Protein AF-A0A843CKW1-F1 (afdb_monomer_lite)

pLDDT: mean 91.56, std 5.91, range [63.5, 97.94]

Radius of gyration: 13.72 Å; chains: 1; bounding box: 31×30×39 Å

Sequence (106 aa):
MTTEIKLRNICGHTSVIDAECTDEGTHITIRTTCPKVSKWGSDFTVSAENMMDINAAFAENNKTAKLTPTCFIPVLVMNAVWLENGMISKSLAEKSGLADIEYIRK

Secondary structure (DSSP, 8-state):
-EEEEEEE-TTS-EEEEEEEEETTEEEEEEEES-HHHHHH-SEEEE-GGGTT-HHHHTHHHHHH----TT--HHHHHHHHHHHHTTSS-HHHHHHH----------

Foldseek 3Di:
DKDKDWDQDPVRKIKIWIWDQDPQAIWIAIDIPDVQVVQLDGTDHQGPVCLVPLCSRSVVSVVRGDDDPPDCVSVRVSVRRCCNVVVDPPVVCVVVDDDDDDDDDD

Structure (mmCIF, N/CA/C/O backbone):
data_AF-A0A843CKW1-F1
#
_entry.id   AF-A0A843CKW1-F1
#
loop_
_atom_site.group_PDB
_atom_site.id
_atom_site.type_symbol
_atom_site.label_atom_id
_atom_site.label_alt_id
_atom_site.label_comp_id
_atom_site.label_asym_id
_atom_site.label_entity_id
_atom_site.label_seq_id
_atom_site.pdbx_PDB_ins_code
_atom_site.Cartn_x
_atom_site.Cartn_y
_atom_site.Cartn_z
_atom_site.occupancy
_atom_site.B_iso_or_equiv
_atom_site.auth_seq_id
_atom_site.auth_comp_id
_atom_site.auth_asym_id
_atom_site.auth_atom_id
_atom_site.pdbx_PDB_model_num
ATOM 1 N N . MET A 1 1 ? 5.119 -16.840 -3.706 1.00 63.50 1 MET A N 1
ATOM 2 C CA . MET A 1 1 ? 4.157 -16.664 -2.593 1.00 63.50 1 MET A CA 1
ATOM 3 C C . MET A 1 1 ? 3.532 -15.295 -2.789 1.00 63.50 1 MET A C 1
ATOM 5 O O . MET A 1 1 ? 4.126 -14.493 -3.492 1.00 63.50 1 MET A O 1
ATOM 9 N N . THR A 1 2 ? 2.349 -15.054 -2.240 1.00 82.06 2 THR A N 1
ATOM 10 C CA . THR A 1 2 ? 1.626 -13.788 -2.425 1.00 82.06 2 THR A CA 1
ATOM 11 C C . THR A 1 2 ? 1.244 -13.266 -1.046 1.00 82.06 2 THR A C 1
ATOM 13 O O . THR A 1 2 ? 0.887 -14.059 -0.170 1.00 82.06 2 THR A O 1
ATOM 16 N N . THR A 1 3 ? 1.354 -11.959 -0.830 1.00 90.12 3 THR A N 1
ATOM 17 C CA . THR A 1 3 ? 0.939 -11.291 0.409 1.00 90.12 3 THR A CA 1
ATOM 18 C C . THR A 1 3 ? -0.402 -10.620 0.173 1.00 90.12 3 THR A C 1
ATOM 20 O O . THR A 1 3 ? -0.503 -9.792 -0.722 1.00 90.12 3 THR A O 1
ATOM 23 N N . GLU A 1 4 ? -1.406 -10.929 0.995 1.00 90.38 4 GLU A N 1
ATOM 24 C CA . GLU A 1 4 ? -2.705 -10.247 0.995 1.00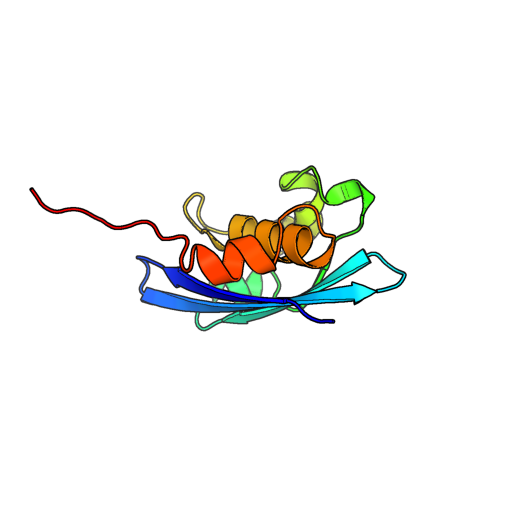 90.38 4 GLU A CA 1
ATOM 25 C C . GLU A 1 4 ? -2.868 -9.437 2.294 1.00 90.38 4 GLU A C 1
ATOM 27 O O . GLU A 1 4 ? -2.678 -9.969 3.390 1.00 90.38 4 GLU A O 1
ATOM 32 N N . ILE A 1 5 ? -3.233 -8.150 2.200 1.00 86.00 5 ILE A N 1
ATOM 33 C CA . ILE A 1 5 ? -3.502 -7.288 3.368 1.00 86.00 5 ILE A CA 1
ATOM 34 C C . ILE A 1 5 ? -4.794 -6.498 3.180 1.00 86.00 5 ILE A C 1
ATOM 36 O O . ILE A 1 5 ? -5.046 -5.910 2.129 1.00 86.00 5 ILE A O 1
ATOM 40 N N . LYS A 1 6 ? -5.610 -6.425 4.236 1.00 85.06 6 LYS A N 1
ATOM 41 C CA . LYS A 1 6 ? -6.891 -5.711 4.257 1.00 85.06 6 LYS A CA 1
ATOM 42 C C . LYS A 1 6 ? -6.843 -4.464 5.139 1.00 85.06 6 LYS A C 1
ATOM 44 O O . LYS A 1 6 ? -6.327 -4.501 6.248 1.00 85.06 6 LYS A O 1
ATOM 49 N N . LEU A 1 7 ? -7.490 -3.391 4.684 1.00 80.81 7 LEU A N 1
ATOM 50 C CA . LEU A 1 7 ? -7.666 -2.140 5.424 1.00 80.81 7 LEU A CA 1
ATOM 51 C C . LEU A 1 7 ? -9.140 -1.748 5.519 1.00 80.81 7 LEU A C 1
ATOM 53 O O . LEU A 1 7 ? -9.867 -1.719 4.518 1.00 80.81 7 LEU A O 1
ATOM 57 N N . ARG A 1 8 ? -9.551 -1.366 6.731 1.00 77.38 8 ARG A N 1
ATOM 58 C CA . ARG A 1 8 ? -10.796 -0.644 7.003 1.00 77.38 8 ARG A CA 1
ATOM 59 C C . ARG A 1 8 ? -10.444 0.798 7.356 1.00 77.38 8 ARG A C 1
ATOM 61 O O . ARG A 1 8 ? -9.770 1.037 8.348 1.00 77.38 8 ARG A O 1
ATOM 68 N N . ASN A 1 9 ? -10.904 1.752 6.552 1.00 77.62 9 ASN A N 1
ATOM 69 C CA . ASN A 1 9 ? -10.653 3.170 6.802 1.00 77.62 9 ASN A CA 1
ATOM 70 C C . ASN A 1 9 ? -11.790 3.837 7.578 1.00 77.62 9 ASN A C 1
ATOM 72 O O . ASN A 1 9 ? -12.961 3.498 7.404 1.00 77.62 9 ASN A O 1
ATOM 76 N N . ILE A 1 10 ? -11.452 4.906 8.305 1.00 84.88 10 ILE A N 1
ATOM 77 C CA . ILE A 1 10 ? -12.425 5.820 8.928 1.00 84.88 10 ILE A CA 1
ATOM 78 C C . ILE A 1 10 ? -13.370 6.484 7.910 1.00 84.88 10 ILE A C 1
ATOM 80 O O . ILE A 1 10 ? -14.446 6.944 8.272 1.00 84.88 10 ILE A O 1
ATOM 84 N N . CYS A 1 11 ? -12.997 6.514 6.624 1.00 88.56 11 CYS A N 1
ATOM 85 C CA . CYS A 1 11 ? -13.840 7.025 5.541 1.00 88.56 11 CYS A CA 1
ATOM 86 C C . CYS A 1 11 ? -14.914 6.030 5.059 1.00 88.56 11 CYS A C 1
ATOM 88 O O . CYS A 1 11 ? -15.629 6.333 4.109 1.00 88.56 11 CYS A O 1
ATOM 90 N N . GLY A 1 12 ? -15.012 4.841 5.668 1.00 88.81 12 GLY A N 1
ATOM 91 C CA . GLY A 1 12 ? -16.037 3.836 5.364 1.00 88.81 12 GLY A CA 1
ATOM 92 C C . GLY A 1 12 ? -15.712 2.901 4.196 1.00 88.81 12 GLY A C 1
ATOM 93 O O . GLY A 1 12 ? -16.435 1.933 3.972 1.00 88.81 12 GLY A O 1
ATOM 94 N N . HIS A 1 13 ? -14.614 3.129 3.473 1.00 92.56 13 HIS A N 1
ATOM 95 C CA . HIS A 1 13 ? -14.190 2.248 2.388 1.00 92.56 13 HIS A CA 1
ATOM 96 C C . HIS A 1 13 ? -13.296 1.109 2.886 1.00 92.56 13 HIS A C 1
ATOM 98 O O . HIS A 1 13 ? -12.399 1.300 3.710 1.00 92.56 13 HIS A O 1
ATOM 104 N N . THR A 1 14 ? -13.519 -0.075 2.321 1.00 92.19 14 THR A N 1
ATOM 105 C CA . THR A 1 14 ? -12.665 -1.255 2.503 1.00 92.19 14 THR A CA 1
ATOM 106 C C . THR A 1 14 ? -11.788 -1.449 1.273 1.00 92.19 14 THR A C 1
ATOM 108 O O . THR A 1 14 ? -12.254 -1.229 0.148 1.00 92.19 14 THR A O 1
ATOM 111 N N . SER A 1 15 ? -10.536 -1.851 1.498 1.00 93.75 15 SER A N 1
ATOM 112 C CA . SER A 1 15 ? -9.608 -2.260 0.439 1.00 93.75 15 SER A CA 1
ATOM 113 C C . SER A 1 15 ? -8.824 -3.506 0.846 1.00 93.75 15 SER A C 1
ATOM 115 O O . SER A 1 15 ? -8.571 -3.710 2.033 1.00 93.75 15 SER A O 1
ATOM 117 N N . VAL A 1 16 ? -8.456 -4.313 -0.139 1.00 95.50 16 VAL A N 1
ATOM 118 C CA . VAL A 1 16 ? -7.569 -5.471 -0.031 1.00 95.50 16 VAL A CA 1
ATOM 119 C C . VAL A 1 16 ? -6.463 -5.294 -1.065 1.00 95.50 16 VAL A C 1
ATOM 121 O O . VAL A 1 16 ? -6.748 -4.873 -2.186 1.00 95.50 16 VAL A O 1
ATOM 124 N N . ILE A 1 17 ? -5.224 -5.552 -0.669 1.00 96.44 17 ILE A N 1
ATOM 125 C CA . ILE A 1 17 ? -4.036 -5.423 -1.508 1.00 96.44 17 ILE A CA 1
ATOM 126 C C . ILE A 1 17 ? -3.369 -6.779 -1.598 1.00 96.44 17 ILE A C 1
ATOM 128 O O . ILE A 1 17 ? -3.045 -7.347 -0.557 1.00 96.44 17 ILE A O 1
ATOM 132 N N . ASP A 1 18 ? -3.124 -7.222 -2.824 1.00 96.94 18 ASP A N 1
ATOM 133 C CA . ASP A 1 18 ? -2.235 -8.337 -3.111 1.00 96.94 18 ASP A CA 1
ATOM 134 C C . ASP A 1 18 ? -0.888 -7.806 -3.588 1.00 96.94 18 ASP A C 1
ATOM 136 O O . ASP A 1 18 ? -0.838 -6.864 -4.385 1.00 96.94 18 ASP A O 1
ATOM 140 N N . ALA A 1 19 ? 0.185 -8.420 -3.103 1.00 97.44 19 ALA A N 1
ATOM 141 C CA . ALA A 1 19 ? 1.548 -8.179 -3.542 1.00 97.44 19 ALA A CA 1
ATOM 142 C C . ALA A 1 19 ? 2.210 -9.491 -3.968 1.00 97.44 19 ALA A C 1
ATOM 144 O O . ALA A 1 19 ? 2.203 -10.474 -3.220 1.00 97.44 19 ALA A O 1
ATOM 145 N N . GLU A 1 20 ? 2.806 -9.485 -5.156 1.00 96.94 20 GLU A N 1
ATOM 146 C CA . GLU A 1 20 ? 3.518 -10.619 -5.738 1.00 96.94 20 GLU A CA 1
ATOM 147 C C . GLU A 1 20 ? 4.894 -10.170 -6.238 1.00 96.94 20 GLU A C 1
ATOM 149 O O . GLU A 1 20 ? 5.007 -9.212 -7.001 1.00 96.94 20 GLU A O 1
ATOM 154 N N . CYS A 1 21 ? 5.956 -10.854 -5.811 1.00 94.50 21 CYS A N 1
ATOM 155 C CA . CYS A 1 21 ? 7.286 -10.624 -6.368 1.00 94.50 21 CYS A CA 1
ATOM 156 C C . CYS A 1 21 ? 7.375 -11.190 -7.789 1.00 94.50 21 CYS A C 1
ATOM 158 O O . CYS A 1 21 ? 7.099 -12.366 -8.019 1.00 94.50 21 CYS A O 1
ATOM 160 N N . THR A 1 22 ? 7.827 -10.350 -8.711 1.00 92.88 22 THR A N 1
ATOM 161 C CA . THR A 1 22 ? 8.068 -10.650 -10.126 1.00 92.88 22 THR A CA 1
ATOM 162 C C . THR A 1 22 ? 9.496 -10.246 -10.500 1.00 92.88 22 THR A C 1
ATOM 164 O O . THR A 1 22 ? 10.176 -9.572 -9.722 1.00 92.88 22 THR A O 1
ATOM 167 N N . ASP A 1 23 ? 9.943 -10.595 -11.707 1.00 90.06 23 ASP A N 1
ATOM 168 C CA . ASP A 1 23 ? 11.268 -10.198 -12.207 1.00 90.06 23 ASP A CA 1
ATOM 169 C C . ASP A 1 23 ? 11.418 -8.668 -12.360 1.00 90.06 23 ASP A C 1
ATOM 171 O O . ASP A 1 23 ? 12.527 -8.139 -12.291 1.00 90.06 23 ASP A O 1
ATOM 175 N N . GLU A 1 24 ? 10.309 -7.939 -12.528 1.00 89.56 24 GLU A N 1
ATOM 176 C CA . GLU A 1 24 ? 10.284 -6.480 -12.727 1.00 89.56 24 GLU A CA 1
ATOM 177 C C . GLU A 1 24 ? 10.134 -5.685 -11.414 1.00 89.56 24 GLU A C 1
ATOM 179 O O . GLU A 1 24 ? 10.227 -4.455 -11.400 1.00 89.56 24 GLU A O 1
ATOM 184 N N . GLY A 1 25 ? 9.902 -6.370 -10.291 1.00 94.38 25 GLY A N 1
ATOM 185 C CA . GLY A 1 25 ? 9.609 -5.764 -8.994 1.00 94.38 25 GLY A CA 1
ATOM 186 C C . GLY A 1 25 ? 8.417 -6.424 -8.312 1.00 94.38 25 GLY A C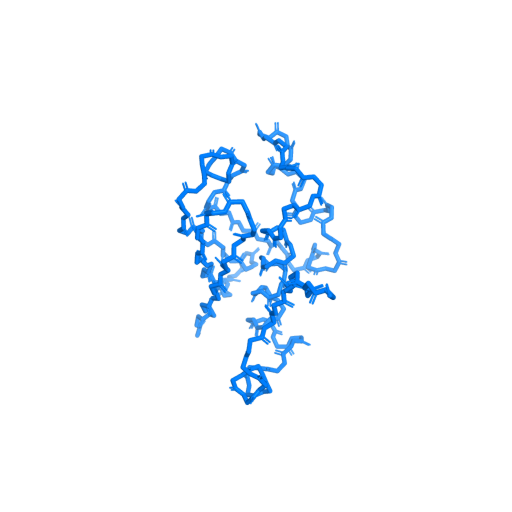 1
ATOM 187 O O . GLY A 1 25 ? 8.074 -7.570 -8.587 1.00 94.38 25 GLY A O 1
ATOM 188 N N . THR A 1 26 ? 7.764 -5.709 -7.400 1.00 97.19 26 THR A N 1
ATOM 189 C CA . THR A 1 26 ? 6.561 -6.216 -6.726 1.00 97.19 26 THR A CA 1
ATOM 190 C C . THR A 1 26 ? 5.314 -5.731 -7.441 1.00 97.19 26 THR A C 1
ATOM 192 O O . THR A 1 26 ? 5.032 -4.532 -7.451 1.00 97.19 26 THR A O 1
ATOM 195 N N . HIS A 1 27 ? 4.569 -6.657 -8.030 1.00 97.69 27 HIS A N 1
ATOM 196 C CA . HIS A 1 27 ? 3.283 -6.379 -8.641 1.00 97.69 27 HIS A CA 1
ATOM 197 C C . HIS A 1 27 ? 2.210 -6.210 -7.563 1.00 97.69 27 HIS A C 1
ATOM 199 O O . HIS A 1 27 ? 2.146 -6.996 -6.617 1.00 97.69 27 HIS A O 1
ATOM 205 N N . ILE A 1 28 ? 1.391 -5.170 -7.700 1.00 97.94 28 ILE A N 1
ATOM 206 C CA . ILE A 1 28 ? 0.383 -4.755 -6.731 1.00 97.94 28 ILE A CA 1
ATOM 207 C C . ILE A 1 28 ? -0.987 -4.740 -7.392 1.00 97.94 28 ILE A C 1
ATOM 209 O O . ILE A 1 28 ? -1.212 -4.002 -8.350 1.00 97.94 28 ILE A O 1
ATOM 213 N N . THR A 1 29 ? -1.935 -5.457 -6.792 1.00 97.88 29 THR A N 1
ATOM 214 C CA . THR A 1 29 ? -3.353 -5.402 -7.162 1.00 97.88 29 THR A CA 1
ATOM 215 C C . THR A 1 29 ? -4.184 -4.907 -5.980 1.00 97.88 29 THR A C 1
ATOM 217 O O . THR A 1 29 ? -4.137 -5.470 -4.889 1.00 97.88 29 THR A O 1
ATOM 220 N N . ILE A 1 30 ? -4.991 -3.862 -6.180 1.00 97.12 30 ILE A N 1
ATOM 221 C CA . ILE A 1 30 ? -5.839 -3.257 -5.144 1.00 97.12 30 ILE A CA 1
ATOM 222 C C . ILE A 1 30 ? -7.317 -3.507 -5.457 1.00 97.12 30 ILE A C 1
ATOM 224 O O . ILE A 1 30 ? -7.914 -2.861 -6.319 1.00 97.12 30 ILE A O 1
ATOM 228 N N . ARG A 1 31 ? -7.966 -4.365 -4.667 1.00 96.50 31 ARG A N 1
ATOM 229 C CA . ARG A 1 31 ? -9.430 -4.501 -4.639 1.00 96.50 31 ARG A CA 1
ATOM 230 C C . ARG A 1 31 ? -10.010 -3.488 -3.664 1.00 96.50 31 ARG A C 1
ATOM 232 O O . ARG A 1 31 ? -9.810 -3.602 -2.459 1.00 96.50 31 ARG A O 1
ATOM 239 N N . THR A 1 32 ? -10.751 -2.494 -4.145 1.00 95.25 32 THR A N 1
ATOM 240 C CA . THR A 1 32 ? -11.255 -1.402 -3.298 1.00 95.25 32 THR A CA 1
ATOM 241 C C . THR A 1 32 ? -12.686 -1.001 -3.623 1.00 95.25 32 THR A C 1
ATOM 243 O O . THR A 1 32 ? -13.129 -1.048 -4.765 1.00 95.25 32 THR A O 1
ATOM 246 N N . THR A 1 33 ? -13.393 -0.540 -2.594 1.00 95.38 33 THR A N 1
ATOM 247 C CA . THR A 1 33 ? -14.693 0.143 -2.721 1.00 95.38 33 THR A CA 1
ATOM 248 C C . THR A 1 33 ? -14.551 1.663 -2.878 1.00 95.38 33 THR A C 1
ATOM 250 O O . THR A 1 33 ? -15.554 2.361 -3.010 1.00 95.38 33 THR A O 1
ATOM 253 N N . CYS A 1 34 ? -13.328 2.207 -2.814 1.00 95.19 34 CYS A N 1
ATOM 254 C CA . CYS A 1 34 ? -13.076 3.645 -2.862 1.00 95.19 34 CYS A CA 1
ATOM 255 C C . CYS A 1 34 ? -12.836 4.124 -4.305 1.00 95.19 34 CYS A C 1
ATOM 257 O O . CYS A 1 34 ? -11.785 3.820 -4.874 1.00 95.19 34 CYS A O 1
ATOM 259 N N . PRO A 1 35 ? -13.704 4.980 -4.878 1.00 93.88 35 PRO A N 1
ATOM 260 C CA . PRO A 1 35 ? -13.544 5.442 -6.259 1.00 93.88 35 PRO A CA 1
ATOM 261 C C . PRO A 1 35 ? -12.298 6.316 -6.462 1.00 93.88 35 PRO A C 1
ATOM 263 O O . PRO A 1 35 ? -11.791 6.423 -7.575 1.00 93.88 35 PRO A O 1
ATOM 266 N N . LYS A 1 36 ? -11.785 6.955 -5.399 1.00 95.06 36 LYS A N 1
ATOM 267 C CA . LYS A 1 36 ? -10.538 7.736 -5.467 1.00 95.06 36 LYS A CA 1
ATOM 268 C C . LYS A 1 36 ? -9.321 6.832 -5.636 1.00 95.06 36 LYS A C 1
ATOM 270 O O . LYS A 1 36 ? -8.407 7.192 -6.363 1.00 95.06 36 LYS A O 1
ATOM 275 N N . VAL A 1 37 ? -9.332 5.668 -4.988 1.00 95.81 37 VAL A N 1
ATOM 276 C CA . VAL A 1 37 ? -8.246 4.683 -5.075 1.00 95.81 37 VAL A CA 1
ATOM 277 C C . VAL A 1 37 ? -8.283 3.989 -6.430 1.00 95.81 37 VAL A C 1
ATOM 279 O O . VAL A 1 37 ? -7.249 3.902 -7.078 1.00 95.81 37 VAL A O 1
ATOM 282 N N . SER A 1 38 ? -9.471 3.630 -6.928 1.00 94.81 38 SER A N 1
ATOM 283 C CA . SER A 1 38 ? -9.620 3.109 -8.294 1.00 94.81 38 SER A CA 1
ATOM 284 C C . SER A 1 38 ? -9.055 4.063 -9.355 1.00 94.81 38 SER A C 1
ATOM 286 O O . SER A 1 38 ? -8.457 3.610 -10.320 1.00 94.81 38 SER A O 1
ATOM 288 N N . LYS A 1 39 ? -9.206 5.384 -9.170 1.00 95.44 39 LYS A N 1
ATOM 289 C CA . LYS A 1 39 ? -8.614 6.398 -10.064 1.00 95.44 39 LYS A CA 1
ATOM 290 C C . LYS A 1 39 ? -7.114 6.605 -9.857 1.00 95.44 39 LYS A C 1
ATOM 292 O O . LYS A 1 39 ? -6.434 6.990 -10.793 1.00 95.44 39 LYS A O 1
ATOM 297 N N . TRP A 1 40 ? -6.617 6.420 -8.639 1.00 96.38 40 TRP A N 1
ATOM 298 C CA . TRP A 1 40 ? -5.195 6.559 -8.315 1.00 96.38 40 TRP A CA 1
ATOM 299 C C . TRP A 1 40 ? -4.353 5.431 -8.919 1.00 96.38 40 TRP A C 1
ATOM 301 O O . TRP A 1 40 ? -3.209 5.647 -9.303 1.00 96.38 40 TRP A O 1
ATOM 311 N N . GLY A 1 41 ? -4.940 4.245 -9.041 1.00 94.81 41 GLY A N 1
ATOM 312 C CA . GLY A 1 41 ? -4.328 3.071 -9.647 1.00 94.81 41 GLY A CA 1
ATOM 313 C C . GLY A 1 41 ? -4.573 1.854 -8.771 1.00 94.81 41 GLY A C 1
ATOM 314 O O . GLY A 1 41 ? -4.368 1.902 -7.559 1.00 94.81 41 GLY A O 1
ATOM 315 N N . SER A 1 42 ? -5.054 0.779 -9.387 1.00 94.94 42 SER A N 1
ATOM 316 C CA . SER A 1 42 ? -5.378 -0.481 -8.712 1.00 94.94 42 SER A CA 1
ATOM 317 C C . SER A 1 42 ? -4.544 -1.660 -9.196 1.00 94.94 42 SER A C 1
ATOM 319 O O . SER A 1 42 ? -4.765 -2.769 -8.729 1.00 94.94 42 SER A O 1
ATOM 321 N N . ASP A 1 43 ? -3.651 -1.430 -10.149 1.00 96.56 43 ASP A N 1
ATOM 322 C CA . ASP A 1 43 ? -2.833 -2.446 -10.798 1.00 96.56 43 ASP A CA 1
ATOM 323 C C . ASP A 1 43 ? -1.558 -1.753 -11.293 1.00 96.56 43 ASP A C 1
ATOM 325 O O . ASP A 1 43 ? -1.647 -0.817 -12.094 1.00 96.56 43 ASP A O 1
ATOM 329 N N . PHE A 1 44 ? -0.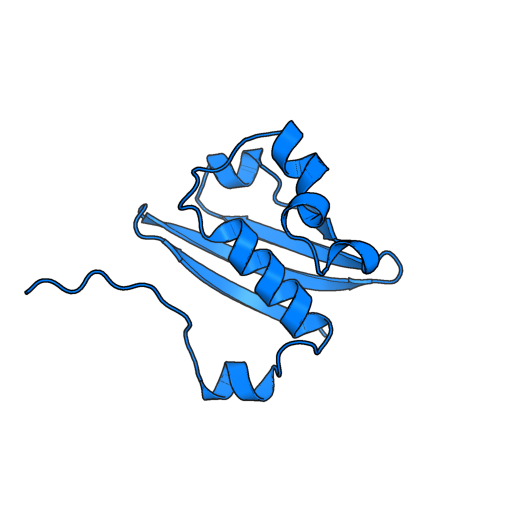412 -2.078 -10.693 1.00 96.62 44 PHE A N 1
ATOM 330 C CA . PHE A 1 44 ? 0.888 -1.482 -11.022 1.00 96.62 44 PHE A CA 1
ATOM 331 C C . PHE A 1 44 ? 2.040 -2.265 -10.379 1.00 96.62 44 PHE A C 1
ATOM 333 O O . PHE A 1 44 ? 1.831 -3.063 -9.470 1.00 96.62 44 PHE A O 1
ATOM 340 N N . THR A 1 45 ? 3.272 -1.992 -10.808 1.00 96.88 45 THR A N 1
ATOM 341 C CA . THR A 1 45 ? 4.487 -2.612 -10.259 1.00 96.88 45 THR A CA 1
ATOM 342 C C . THR A 1 45 ? 5.327 -1.580 -9.509 1.00 96.88 45 THR A C 1
ATOM 344 O O . THR A 1 45 ? 5.588 -0.492 -10.022 1.00 96.88 45 THR A O 1
ATOM 347 N N . VAL A 1 46 ? 5.771 -1.925 -8.299 1.00 96.62 46 VAL A N 1
ATOM 348 C CA . VAL A 1 46 ? 6.756 -1.160 -7.523 1.00 96.62 46 VAL A CA 1
ATOM 349 C C . VAL A 1 46 ? 8.133 -1.774 -7.753 1.00 96.62 46 VAL A C 1
ATOM 351 O O . VAL A 1 46 ? 8.371 -2.929 -7.393 1.00 96.62 46 VAL A O 1
ATOM 354 N N . SER A 1 47 ? 9.051 -1.010 -8.344 1.00 95.06 47 SER A N 1
ATOM 355 C CA . SER A 1 47 ? 10.424 -1.466 -8.566 1.00 95.06 47 SER A CA 1
ATOM 356 C C . SER A 1 47 ? 11.203 -1.573 -7.249 1.00 95.06 47 SER A C 1
ATOM 358 O O . SER A 1 47 ? 10.963 -0.828 -6.294 1.00 95.06 47 SER A O 1
ATOM 360 N N . ALA A 1 48 ? 12.175 -2.487 -7.200 1.00 91.56 48 ALA A N 1
ATOM 361 C CA . ALA A 1 48 ? 12.991 -2.722 -6.006 1.00 91.56 48 ALA A CA 1
ATOM 362 C C . ALA A 1 48 ? 13.789 -1.478 -5.566 1.00 91.56 48 ALA A C 1
ATOM 364 O O . ALA A 1 48 ? 13.971 -1.244 -4.377 1.00 91.56 48 ALA A O 1
ATOM 365 N N . GLU A 1 49 ? 14.221 -0.637 -6.507 1.00 92.38 49 GLU A N 1
ATOM 366 C CA . GLU A 1 49 ? 14.900 0.637 -6.218 1.00 92.38 49 GLU A CA 1
ATOM 367 C C . GLU A 1 49 ? 14.004 1.642 -5.474 1.00 92.38 49 GLU A C 1
ATOM 369 O O . GLU A 1 49 ? 14.493 2.434 -4.670 1.00 92.38 49 GLU A O 1
ATOM 374 N N . ASN A 1 50 ? 12.688 1.572 -5.687 1.00 93.56 50 ASN A N 1
ATOM 375 C CA . ASN A 1 50 ? 11.721 2.506 -5.122 1.00 93.56 50 ASN A CA 1
ATOM 376 C C . ASN A 1 50 ? 11.088 1.992 -3.822 1.00 93.56 50 ASN A C 1
ATOM 378 O O . ASN A 1 50 ? 10.352 2.725 -3.165 1.00 93.56 50 ASN A O 1
ATOM 382 N N . MET A 1 51 ? 11.393 0.762 -3.393 1.00 91.94 51 MET A N 1
ATOM 383 C CA . MET A 1 51 ? 10.770 0.153 -2.210 1.00 91.94 51 MET A CA 1
ATOM 384 C C . MET A 1 51 ? 11.070 0.897 -0.897 1.00 91.94 51 MET A C 1
ATOM 386 O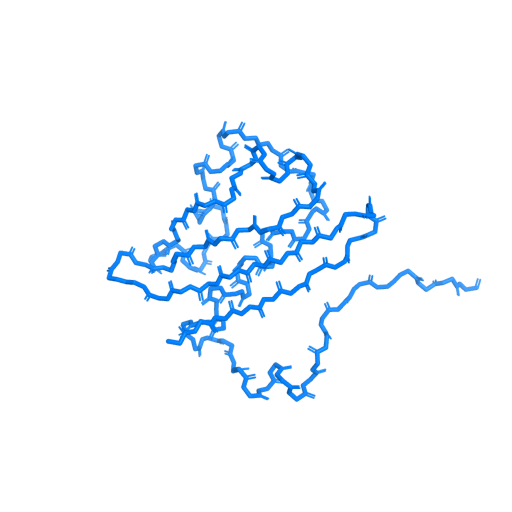 O . MET A 1 51 ? 10.369 0.691 0.091 1.00 91.94 51 MET A O 1
ATOM 390 N N . MET A 1 52 ? 12.092 1.757 -0.872 1.00 91.19 52 MET A N 1
ATOM 391 C CA . MET A 1 52 ? 12.485 2.546 0.303 1.00 91.19 52 MET A CA 1
ATOM 392 C C . MET A 1 52 ? 11.984 3.999 0.266 1.00 91.19 52 MET A C 1
ATOM 394 O O . MET A 1 52 ? 12.123 4.707 1.262 1.00 91.19 52 MET A O 1
ATOM 398 N N . ASP A 1 53 ? 11.386 4.446 -0.842 1.00 93.31 53 ASP A N 1
ATOM 399 C CA . ASP A 1 53 ? 10.868 5.806 -1.002 1.00 93.31 53 ASP A CA 1
ATOM 400 C C . ASP A 1 53 ? 9.418 5.776 -1.498 1.00 93.31 53 ASP A C 1
ATOM 402 O O . ASP A 1 53 ? 9.127 5.550 -2.671 1.00 93.31 53 ASP A O 1
ATOM 406 N N . ILE A 1 54 ? 8.495 6.072 -0.581 1.00 90.38 54 ILE A N 1
ATOM 407 C CA . ILE A 1 54 ? 7.055 6.092 -0.853 1.00 90.38 54 ILE A CA 1
ATOM 408 C C . ILE A 1 54 ? 6.662 7.096 -1.949 1.00 90.38 54 ILE A C 1
ATOM 410 O O . ILE A 1 54 ? 5.674 6.888 -2.653 1.00 90.38 54 ILE A O 1
ATOM 414 N N . ASN A 1 55 ? 7.407 8.194 -2.109 1.00 90.62 55 ASN A N 1
ATOM 415 C CA . ASN A 1 55 ? 7.104 9.191 -3.132 1.00 90.62 55 ASN A CA 1
ATOM 416 C C . ASN A 1 55 ? 7.533 8.695 -4.510 1.00 90.62 55 ASN A C 1
ATOM 418 O O . ASN A 1 55 ? 6.786 8.876 -5.474 1.00 90.62 55 ASN A O 1
ATOM 422 N N . ALA A 1 56 ? 8.702 8.056 -4.590 1.00 93.31 56 ALA A N 1
ATOM 423 C CA . ALA A 1 56 ? 9.194 7.449 -5.819 1.00 93.31 56 ALA A CA 1
ATOM 424 C C . ALA A 1 56 ? 8.308 6.267 -6.245 1.00 93.31 56 ALA A C 1
ATOM 426 O O . ALA A 1 56 ? 7.878 6.211 -7.397 1.00 93.31 56 ALA A O 1
ATOM 427 N N . ALA A 1 57 ? 7.932 5.397 -5.299 1.00 94.31 57 ALA A N 1
ATOM 428 C CA . ALA A 1 57 ? 7.084 4.227 -5.541 1.00 94.31 57 ALA A CA 1
ATOM 429 C C . ALA A 1 57 ? 5.725 4.566 -6.178 1.00 94.31 57 ALA A C 1
ATOM 431 O O . ALA A 1 57 ? 5.194 3.768 -6.944 1.00 94.31 57 ALA A O 1
ATOM 432 N N . PHE A 1 58 ? 5.170 5.748 -5.887 1.00 95.69 58 PHE A N 1
ATOM 433 C CA . PHE A 1 58 ? 3.843 6.162 -6.358 1.00 95.69 58 PHE A CA 1
ATOM 434 C C . PHE A 1 58 ? 3.860 7.386 -7.275 1.00 95.69 58 PHE A C 1
ATOM 436 O O . PHE A 1 58 ? 2.827 8.041 -7.446 1.00 95.69 58 PHE A O 1
ATOM 443 N N . ALA A 1 59 ? 5.010 7.730 -7.862 1.00 93.88 59 ALA A N 1
ATOM 444 C CA . ALA A 1 59 ? 5.140 8.912 -8.710 1.00 93.88 59 ALA A CA 1
ATOM 445 C C . ALA A 1 59 ? 4.125 8.910 -9.870 1.00 93.88 59 ALA A C 1
ATOM 447 O O . ALA A 1 59 ? 3.457 9.920 -10.097 1.00 93.88 59 ALA A O 1
ATOM 448 N N . GLU A 1 60 ? 3.937 7.773 -10.549 1.00 93.50 60 GLU A N 1
ATOM 449 C CA . GLU A 1 60 ? 2.974 7.639 -11.653 1.00 93.50 60 GLU A CA 1
ATOM 450 C C . GLU A 1 60 ? 1.514 7.642 -11.172 1.00 93.50 60 GLU A C 1
ATOM 452 O O . GLU A 1 60 ? 0.672 8.353 -11.730 1.00 93.50 60 GLU A O 1
ATOM 457 N N . ASN A 1 61 ? 1.201 6.937 -10.081 1.00 95.38 61 ASN A N 1
ATOM 458 C CA . ASN A 1 61 ? -0.139 6.958 -9.483 1.00 95.38 61 ASN A CA 1
ATOM 459 C C . ASN A 1 61 ? -0.564 8.389 -9.112 1.00 95.38 61 ASN A C 1
ATOM 461 O O . ASN A 1 61 ? -1.685 8.822 -9.393 1.00 95.38 61 ASN A O 1
ATOM 465 N N . ASN A 1 62 ? 0.371 9.161 -8.549 1.00 93.44 62 ASN A N 1
ATOM 466 C CA . ASN A 1 62 ? 0.161 10.545 -8.130 1.00 93.44 62 ASN A CA 1
ATOM 467 C C . ASN A 1 62 ? -0.022 11.530 -9.297 1.00 93.44 62 ASN A C 1
ATOM 469 O O . ASN A 1 62 ? -0.575 12.615 -9.085 1.00 93.44 62 ASN A O 1
ATOM 473 N N . LYS A 1 63 ? 0.406 11.175 -10.519 1.00 93.19 63 LYS A N 1
ATOM 474 C CA . LYS A 1 63 ? 0.068 11.927 -11.742 1.00 93.19 63 LYS A CA 1
ATOM 475 C C . LYS A 1 63 ? -1.377 11.682 -12.174 1.00 93.19 63 LYS A C 1
ATOM 477 O O . LYS A 1 63 ? -2.009 12.593 -12.702 1.00 93.19 63 LYS A O 1
ATOM 482 N N . THR A 1 64 ? -1.903 10.481 -11.928 1.00 91.00 64 THR A N 1
ATOM 483 C CA . THR A 1 64 ? -3.258 10.082 -12.346 1.00 91.00 64 THR A CA 1
ATOM 484 C C . THR A 1 64 ? -4.330 10.654 -11.418 1.00 91.00 64 THR A C 1
ATOM 486 O O . THR A 1 64 ? -5.323 11.227 -11.870 1.00 91.00 64 THR A O 1
ATOM 489 N N . ALA A 1 65 ? -4.131 10.545 -10.104 1.00 91.75 65 ALA A N 1
ATOM 490 C CA . ALA A 1 65 ? -4.995 11.170 -9.109 1.00 91.75 65 ALA A CA 1
ATOM 491 C C . ALA A 1 65 ? -4.216 11.472 -7.828 1.00 91.75 65 ALA A C 1
ATOM 493 O O . ALA A 1 65 ? -3.168 10.894 -7.571 1.00 91.75 65 ALA A O 1
ATOM 494 N N . LYS A 1 66 ? -4.750 12.347 -6.971 1.00 90.00 66 LYS A N 1
ATOM 495 C CA . LYS A 1 66 ? -4.211 12.548 -5.620 1.00 90.00 66 LYS A CA 1
ATOM 496 C C . LYS A 1 66 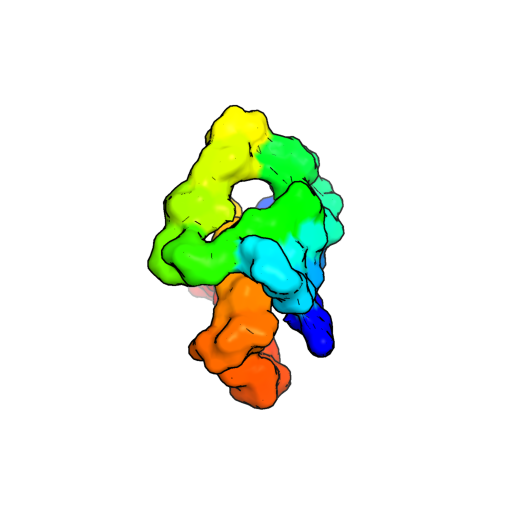? -5.153 11.951 -4.590 1.00 90.00 66 LYS A C 1
ATOM 498 O O . LYS A 1 66 ? -6.342 12.278 -4.554 1.00 90.00 66 LYS A O 1
ATOM 503 N N . LEU A 1 67 ? -4.614 11.085 -3.740 1.00 93.44 67 LEU A N 1
ATOM 504 C CA . LEU A 1 67 ? -5.314 10.631 -2.546 1.00 93.44 67 LEU A CA 1
ATOM 505 C C . LEU A 1 67 ? -5.303 11.733 -1.483 1.00 93.44 67 LEU A C 1
ATOM 507 O O . LEU A 1 67 ? -4.479 12.647 -1.504 1.00 93.44 67 LEU A O 1
ATOM 511 N N . THR A 1 68 ? -6.249 11.666 -0.549 1.00 90.75 68 THR A N 1
ATOM 512 C CA . THR A 1 68 ? -6.230 12.556 0.615 1.00 90.75 68 THR A CA 1
ATOM 513 C C . THR A 1 68 ? -4.979 12.282 1.454 1.00 90.75 68 THR A C 1
ATOM 515 O O . THR A 1 68 ? -4.600 11.115 1.562 1.00 90.75 68 THR A O 1
ATOM 518 N N . PRO A 1 69 ? -4.385 13.293 2.116 1.00 88.69 69 PRO A N 1
ATOM 519 C CA . PRO A 1 69 ? -3.164 13.106 2.910 1.00 88.69 69 PRO A CA 1
ATOM 520 C C . PRO A 1 69 ? -3.278 12.037 4.006 1.00 88.69 69 PRO A C 1
ATOM 522 O O . PRO A 1 69 ? -2.288 11.434 4.391 1.00 88.69 69 PRO A O 1
ATOM 525 N N . THR A 1 70 ? -4.493 11.788 4.497 1.00 89.81 70 THR A N 1
ATOM 526 C CA . THR A 1 70 ? -4.801 10.792 5.533 1.00 89.81 70 THR A CA 1
ATOM 527 C C . THR A 1 70 ? -5.191 9.420 4.975 1.00 89.81 70 THR A C 1
ATOM 529 O O . THR A 1 70 ? -5.645 8.557 5.721 1.00 89.81 70 THR A O 1
ATOM 532 N N . CYS A 1 71 ? -5.096 9.203 3.659 1.00 91.56 71 CYS A N 1
ATOM 533 C CA . CYS A 1 71 ? -5.399 7.902 3.074 1.00 91.56 71 CYS A CA 1
ATOM 534 C C . CYS A 1 71 ? -4.287 6.909 3.421 1.00 91.56 71 CYS A C 1
ATOM 536 O O . CYS A 1 71 ? -3.136 7.133 3.063 1.00 91.56 71 CYS A O 1
ATOM 538 N N . PHE A 1 72 ? -4.633 5.783 4.045 1.00 92.25 72 PHE A N 1
ATOM 539 C CA . PHE A 1 72 ? -3.655 4.753 4.413 1.00 92.25 72 PHE A CA 1
ATOM 540 C C . PHE A 1 72 ? -3.281 3.803 3.272 1.00 92.25 72 PHE A C 1
ATOM 542 O O . PHE A 1 72 ? -2.435 2.940 3.467 1.00 92.25 72 PHE A O 1
ATOM 549 N N . ILE A 1 73 ? -3.867 3.950 2.079 1.00 94.44 73 ILE A N 1
ATOM 550 C CA . ILE A 1 73 ? -3.572 3.063 0.943 1.00 94.44 73 ILE A CA 1
ATOM 551 C C . ILE A 1 73 ? -2.090 3.073 0.549 1.00 94.44 73 ILE A C 1
ATOM 553 O O . ILE A 1 73 ? -1.539 1.982 0.458 1.00 94.44 73 ILE A O 1
ATOM 557 N N . PRO A 1 74 ? -1.408 4.227 0.391 1.00 94.88 74 PRO A N 1
ATOM 558 C CA . PRO A 1 74 ? 0.023 4.235 0.087 1.00 94.88 74 PRO A CA 1
ATOM 559 C C . PRO A 1 74 ? 0.843 3.463 1.127 1.00 94.88 74 PRO A C 1
ATOM 561 O O . PRO A 1 74 ? 1.662 2.623 0.775 1.00 94.88 74 PRO A O 1
ATOM 564 N N . VAL A 1 75 ? 0.568 3.680 2.416 1.00 93.06 75 VAL A N 1
ATOM 565 C CA . VAL A 1 75 ? 1.256 2.979 3.513 1.00 93.06 75 VAL A CA 1
ATOM 566 C C . VAL A 1 75 ? 0.952 1.478 3.493 1.00 93.06 75 VAL A C 1
ATOM 568 O O . VAL A 1 75 ? 1.847 0.665 3.702 1.00 93.06 75 VAL A O 1
ATOM 571 N N . LEU A 1 76 ? -0.293 1.092 3.206 1.00 93.62 76 LEU A N 1
ATOM 572 C CA . LEU A 1 76 ? -0.699 -0.309 3.108 1.00 93.62 76 LEU A CA 1
ATOM 573 C C . LEU A 1 76 ? -0.002 -1.031 1.950 1.00 93.62 76 LEU A C 1
ATOM 575 O O . LEU A 1 76 ? 0.453 -2.155 2.141 1.00 93.62 76 LEU A O 1
ATOM 579 N N . VAL A 1 77 ? 0.117 -0.381 0.785 1.00 96.06 77 VAL A N 1
ATOM 580 C CA . VAL A 1 77 ? 0.878 -0.918 -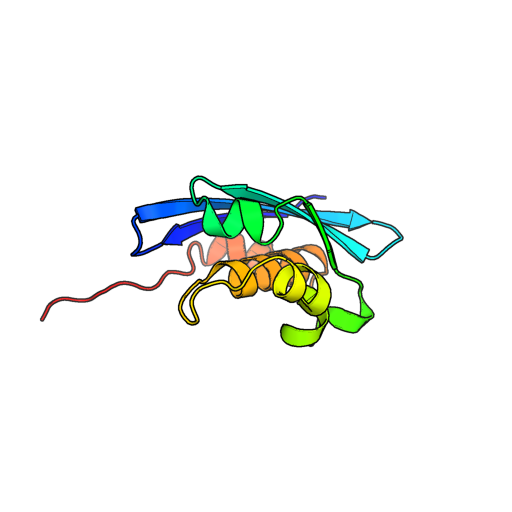0.353 1.00 96.06 77 VAL A CA 1
ATOM 581 C C . VAL A 1 77 ? 2.334 -1.132 0.054 1.00 96.06 77 VAL A C 1
ATOM 583 O O . VAL A 1 77 ? 2.856 -2.221 -0.154 1.00 96.06 77 VAL A O 1
ATOM 586 N N . MET A 1 78 ? 2.979 -0.145 0.690 1.00 96.31 78 MET A N 1
ATOM 587 C CA . MET A 1 78 ? 4.375 -0.293 1.119 1.00 96.31 78 MET A CA 1
ATOM 588 C C . MET A 1 78 ? 4.552 -1.437 2.120 1.00 96.31 78 MET A C 1
ATOM 590 O O . MET A 1 78 ? 5.492 -2.211 1.987 1.00 96.31 78 MET A O 1
ATOM 594 N N . ASN A 1 79 ? 3.626 -1.610 3.067 1.00 94.44 79 ASN A N 1
ATOM 595 C CA . ASN A 1 79 ? 3.652 -2.763 3.969 1.00 94.44 79 ASN A CA 1
ATOM 596 C C . ASN A 1 79 ? 3.542 -4.092 3.209 1.00 94.44 79 ASN A C 1
ATOM 598 O O . ASN A 1 79 ? 4.266 -5.026 3.541 1.00 94.44 79 ASN A O 1
ATOM 602 N N . ALA A 1 80 ? 2.683 -4.182 2.188 1.00 95.31 80 ALA A N 1
ATOM 603 C CA . ALA A 1 80 ? 2.558 -5.381 1.356 1.00 95.31 80 ALA A CA 1
ATOM 604 C C . ALA A 1 80 ? 3.841 -5.666 0.563 1.00 95.31 80 ALA A C 1
ATOM 606 O O . ALA A 1 80 ? 4.321 -6.798 0.576 1.00 95.31 80 ALA A O 1
ATOM 607 N N . VAL A 1 81 ? 4.450 -4.633 -0.030 1.00 96.25 81 VAL A N 1
ATOM 608 C CA . VAL A 1 81 ? 5.765 -4.732 -0.684 1.00 96.25 81 VAL A CA 1
ATOM 609 C C . VAL A 1 81 ? 6.814 -5.231 0.307 1.00 96.25 81 VAL A C 1
ATOM 611 O O . VAL A 1 81 ? 7.548 -6.171 0.018 1.00 96.25 81 VAL A O 1
ATOM 614 N N . TRP A 1 82 ? 6.882 -4.645 1.499 1.00 95.75 82 TRP A N 1
ATOM 615 C CA . TRP A 1 82 ? 7.892 -4.990 2.496 1.00 95.75 82 TRP A CA 1
ATOM 616 C C . TRP A 1 82 ? 7.694 -6.392 3.075 1.00 95.75 82 TRP A C 1
ATOM 618 O O . TRP A 1 82 ? 8.676 -7.088 3.328 1.00 95.75 82 TRP A O 1
ATOM 628 N N . LEU A 1 83 ? 6.448 -6.826 3.263 1.00 95.00 83 LEU A N 1
ATOM 629 C CA . LEU A 1 83 ? 6.115 -8.190 3.669 1.00 95.00 83 LEU A CA 1
ATOM 630 C C . LEU A 1 83 ? 6.504 -9.206 2.596 1.00 95.00 83 LEU A C 1
ATOM 632 O O . LEU A 1 83 ? 7.104 -10.231 2.920 1.00 95.00 83 LEU A O 1
ATOM 636 N N . GLU A 1 84 ? 6.198 -8.928 1.327 1.00 95.69 84 GLU A N 1
ATOM 637 C CA . GLU A 1 84 ? 6.518 -9.850 0.235 1.00 95.69 84 GLU A CA 1
ATOM 638 C C . GLU A 1 84 ? 8.030 -9.948 -0.011 1.00 95.69 84 GLU A C 1
ATOM 640 O O . GLU A 1 84 ? 8.545 -11.041 -0.228 1.00 95.69 84 GLU A O 1
ATOM 645 N N . ASN A 1 85 ? 8.766 -8.844 0.146 1.00 94.44 85 ASN A N 1
ATOM 646 C CA . ASN A 1 85 ? 10.225 -8.803 -0.013 1.00 94.44 85 ASN A CA 1
ATOM 647 C C . ASN A 1 85 ? 11.004 -9.176 1.264 1.00 94.44 85 ASN A C 1
ATOM 649 O O . ASN A 1 85 ? 12.225 -9.040 1.308 1.00 94.44 85 ASN A O 1
ATOM 653 N N . GLY A 1 86 ? 10.326 -9.626 2.326 1.00 93.44 86 GLY A N 1
ATOM 654 C CA . GLY A 1 86 ? 10.972 -10.091 3.559 1.00 93.44 86 GLY A CA 1
ATOM 655 C C . GLY A 1 86 ? 11.589 -8.992 4.434 1.00 93.44 86 GLY A C 1
ATOM 656 O O . GLY A 1 86 ? 12.324 -9.301 5.371 1.00 93.44 86 GLY A O 1
ATOM 657 N N . MET A 1 87 ? 11.278 -7.721 4.175 1.00 93.38 87 MET A N 1
ATOM 658 C CA . MET A 1 87 ? 11.680 -6.591 5.022 1.00 93.38 87 MET A CA 1
ATOM 659 C C . MET A 1 87 ? 10.816 -6.481 6.285 1.00 93.38 87 MET A C 1
ATOM 661 O O . MET A 1 87 ? 11.274 -5.997 7.318 1.00 93.38 87 MET A O 1
ATOM 665 N N . ILE A 1 88 ? 9.579 -6.982 6.224 1.00 92.81 88 ILE A N 1
ATOM 666 C CA . ILE A 1 88 ? 8.741 -7.272 7.391 1.00 92.81 88 ILE A CA 1
ATOM 667 C C . ILE A 1 88 ? 8.543 -8.788 7.460 1.00 92.81 88 ILE A C 1
ATOM 669 O O . ILE A 1 88 ? 8.207 -9.439 6.473 1.00 92.81 88 ILE A O 1
ATOM 673 N N . SER A 1 89 ? 8.726 -9.366 8.647 1.00 93.75 89 SER A N 1
ATOM 674 C CA . SER A 1 89 ? 8.489 -10.793 8.870 1.00 93.75 89 SER A CA 1
ATOM 675 C C . SER A 1 89 ? 6.998 -11.137 8.751 1.00 93.75 89 SER A C 1
ATOM 677 O O . SER A 1 89 ? 6.182 -10.657 9.542 1.00 93.75 89 SER A O 1
ATOM 679 N N . LYS A 1 90 ? 6.652 -12.030 7.811 1.00 92.81 90 LYS A N 1
ATOM 680 C CA . LYS A 1 90 ? 5.281 -12.550 7.650 1.00 92.81 90 LYS A CA 1
ATOM 681 C C . LYS A 1 90 ? 4.790 -13.285 8.901 1.00 92.81 90 LYS A C 1
ATOM 683 O O . LYS A 1 90 ? 3.680 -13.035 9.354 1.00 92.81 90 LYS A O 1
ATOM 688 N N . SER A 1 91 ? 5.643 -14.097 9.529 1.00 94.06 91 SER A N 1
ATOM 689 C CA . SER A 1 91 ? 5.284 -14.820 10.758 1.00 94.06 91 SER A CA 1
ATOM 690 C C . SER A 1 91 ? 5.038 -13.887 11.947 1.00 94.06 91 SER A C 1
ATOM 692 O O . SER A 1 91 ? 4.173 -14.153 12.782 1.00 94.06 91 SER A O 1
ATOM 694 N N . LEU A 1 92 ? 5.760 -12.764 12.028 1.00 91.06 92 LEU A N 1
ATOM 695 C CA . LEU A 1 92 ? 5.481 -11.741 13.032 1.00 91.06 92 LEU A CA 1
ATOM 696 C C . LEU A 1 92 ? 4.164 -11.015 12.748 1.00 91.06 92 LEU A C 1
ATOM 698 O O . LEU A 1 92 ? 3.428 -10.742 13.695 1.00 91.06 92 LEU A O 1
ATOM 702 N N . ALA A 1 93 ? 3.865 -10.711 11.484 1.00 90.88 93 ALA A N 1
ATOM 703 C CA . ALA A 1 93 ? 2.609 -10.075 11.097 1.00 90.88 93 ALA A CA 1
ATOM 704 C C . ALA A 1 93 ? 1.407 -10.975 11.423 1.00 90.88 93 ALA A C 1
ATOM 706 O O . ALA A 1 93 ? 0.469 -10.525 12.074 1.00 90.88 93 ALA A O 1
ATOM 707 N N . GLU A 1 94 ? 1.488 -12.267 11.097 1.00 91.19 94 GLU A N 1
ATOM 708 C CA . GLU A 1 94 ? 0.480 -13.268 11.473 1.00 91.19 94 GLU A CA 1
ATOM 709 C C . GLU A 1 94 ? 0.275 -13.341 12.992 1.00 91.19 94 GLU A C 1
ATOM 711 O O . GLU A 1 94 ? -0.859 -13.390 13.468 1.00 91.19 94 GLU A O 1
ATOM 716 N N . LYS A 1 95 ? 1.366 -13.309 13.768 1.00 93.50 95 LYS A N 1
ATOM 717 C CA . LYS A 1 95 ? 1.309 -13.364 15.235 1.00 93.50 95 LYS A CA 1
ATOM 718 C C . LYS A 1 95 ? 0.755 -12.082 15.863 1.00 93.50 95 LYS A C 1
ATOM 720 O O . LYS A 1 95 ? 0.021 -12.154 16.845 1.00 93.50 95 LYS A O 1
ATOM 725 N N . SER A 1 96 ? 1.169 -10.924 15.358 1.00 89.25 96 SER A N 1
ATOM 726 C CA . SER A 1 96 ? 0.793 -9.610 15.903 1.00 89.25 96 SER A CA 1
ATOM 727 C C . SER A 1 96 ? -0.636 -9.232 15.519 1.00 89.25 96 SER A C 1
ATOM 729 O O . SER A 1 96 ? -1.293 -8.487 16.241 1.00 89.25 96 SER A O 1
ATOM 731 N N . GLY A 1 97 ? -1.132 -9.780 14.408 1.00 83.00 97 GLY A N 1
ATOM 732 C CA . GLY A 1 97 ? -2.485 -9.568 13.929 1.00 83.00 97 GLY A CA 1
ATOM 733 C C . GLY A 1 97 ? -2.613 -8.258 13.162 1.00 83.00 97 GLY A C 1
ATOM 734 O O . GLY A 1 97 ? -2.062 -8.105 12.074 1.00 83.00 97 GLY A O 1
ATOM 735 N N . LEU A 1 98 ? -3.410 -7.333 13.693 1.00 78.31 98 LEU A N 1
ATOM 736 C CA . LEU A 1 98 ? -3.854 -6.146 12.967 1.00 78.31 98 LEU A CA 1
ATOM 737 C C . LEU A 1 98 ? -2.982 -4.927 13.278 1.00 78.31 98 LEU A C 1
ATOM 739 O O . LEU A 1 98 ? -2.629 -4.677 14.426 1.00 78.31 98 LEU A O 1
ATOM 743 N N . ALA A 1 99 ? -2.703 -4.136 12.242 1.00 77.75 99 ALA A N 1
ATOM 744 C CA . ALA A 1 99 ? -2.287 -2.748 12.385 1.00 77.75 99 ALA A CA 1
ATOM 745 C C . ALA A 1 99 ? -3.508 -1.859 12.122 1.00 77.75 99 ALA A C 1
ATOM 747 O O . ALA A 1 99 ? -4.014 -1.815 10.997 1.00 77.75 99 ALA A O 1
ATOM 748 N N . ASP A 1 100 ? -4.000 -1.176 13.152 1.00 80.25 100 ASP A N 1
ATOM 749 C CA . ASP A 1 100 ? -5.173 -0.315 13.075 1.00 80.25 100 ASP A CA 1
ATOM 750 C C . ASP A 1 100 ? -4.927 1.072 13.678 1.00 80.25 100 ASP A C 1
ATOM 752 O O . ASP A 1 100 ? -3.943 1.349 14.364 1.00 80.25 100 ASP A O 1
ATOM 756 N N . ILE A 1 101 ? -5.819 1.995 13.322 1.00 78.25 101 ILE A N 1
ATOM 757 C CA . ILE A 1 101 ? -5.889 3.332 13.901 1.00 78.25 101 ILE A CA 1
ATOM 758 C C . ILE A 1 101 ? -7.323 3.513 14.362 1.00 78.25 101 ILE A C 1
ATOM 760 O O . ILE A 1 101 ? -8.247 3.591 13.548 1.00 78.25 101 ILE A O 1
ATOM 764 N N . GLU A 1 102 ? -7.494 3.568 15.676 1.00 82.94 102 GLU A N 1
ATOM 765 C CA . GLU A 1 102 ? -8.793 3.670 16.322 1.00 82.94 102 GLU A CA 1
ATOM 766 C C . GLU A 1 102 ? -8.997 5.061 16.931 1.00 82.94 102 GLU A C 1
ATOM 768 O O . GLU A 1 102 ? -8.120 5.630 17.585 1.00 82.94 102 GLU A O 1
ATOM 773 N N . TYR A 1 103 ? -10.191 5.620 16.730 1.00 84.62 103 TYR A N 1
ATOM 774 C CA . TYR A 1 103 ? -10.629 6.795 17.471 1.00 84.62 103 TYR A CA 1
ATOM 775 C C . TYR A 1 103 ? -11.128 6.372 18.858 1.00 84.62 103 TYR A C 1
ATOM 777 O O . TYR A 1 103 ? -12.200 5.783 18.983 1.00 84.62 103 TYR A O 1
ATOM 785 N N . ILE A 1 104 ? -10.376 6.723 19.903 1.00 91.38 104 ILE A N 1
ATOM 786 C CA . ILE A 1 104 ? -10.752 6.452 21.295 1.00 91.38 104 ILE A CA 1
ATOM 787 C C . ILE A 1 104 ? -11.523 7.653 21.848 1.00 91.38 104 ILE A C 1
ATOM 789 O O . ILE A 1 104 ? -10.954 8.722 22.096 1.00 91.38 104 ILE A O 1
ATOM 793 N N . ARG A 1 105 ? -12.830 7.478 22.058 1.00 86.44 105 ARG A N 1
ATOM 794 C CA . ARG A 1 105 ? -13.658 8.461 22.765 1.00 86.44 105 ARG A CA 1
ATOM 795 C C . ARG A 1 105 ? -13.309 8.426 24.256 1.00 86.44 105 ARG A C 1
ATOM 797 O O . ARG A 1 105 ? -13.317 7.355 24.855 1.00 86.44 105 ARG A O 1
ATOM 804 N N . LYS A 1 106 ? -13.006 9.590 24.831 1.00 72.44 106 LYS A N 1
ATOM 805 C CA . LYS A 1 106 ? -12.866 9.767 26.282 1.00 72.44 106 LYS A CA 1
ATOM 806 C C . LYS A 1 106 ? -14.212 10.071 26.925 1.00 72.44 106 LYS A C 1
ATOM 808 O O . LYS A 1 106 ? -15.032 10.746 26.257 1.00 72.44 106 LYS A O 1
#